Protein AF-A0A7J9CRN5-F1 (afdb_monomer_lite)

Foldseek 3Di:
DCPPVVVVVVVVVVVVVVVVPPPPPPPDPPPPVNVVVVQVVQWDPDDVPDDDDPDIDGWDWDPPDPPDIDTDD

Secondary structure (DSSP, 8-state):
--HHHHHHHHHHHHHHHHHTT----------HHHHHHHHHHTEE---TTPPP-SS-EE-EEEEEETTEEEEE-

pLDDT: mean 81.39, std 11.98, range [50.16, 92.5]

Radius of gyration: 25.52 Å; chains: 1; bounding box: 41×40×69 Å

Sequence (73 aa):
MASNAVVCVGYFVLVLLSVSSEGSRHDGELSHGDILQRQEADRVVELPGQPAVDFKQYAGYVTVNASLVLLVF

Structure (mmCIF, N/CA/C/O backbone):
data_AF-A0A7J9CRN5-F1
#
_entry.id   AF-A0A7J9CRN5-F1
#
loop_
_atom_site.group_PDB
_atom_site.id
_atom_site.type_symbol
_atom_site.label_atom_id
_atom_site.label_alt_id
_atom_site.label_comp_id
_atom_site.label_asym_id
_atom_site.label_entity_id
_atom_site.label_seq_id
_atom_site.pdbx_PDB_ins_code
_atom_site.Cartn_x
_atom_site.Cartn_y
_atom_site.Cartn_z
_atom_site.occupancy
_atom_site.B_iso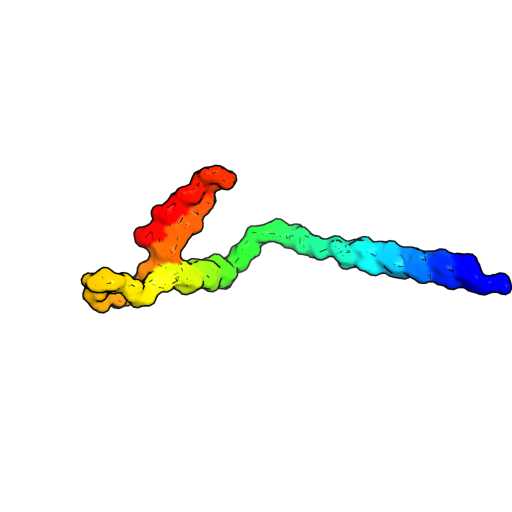_or_equiv
_atom_site.auth_seq_id
_atom_site.auth_comp_id
_atom_site.auth_asy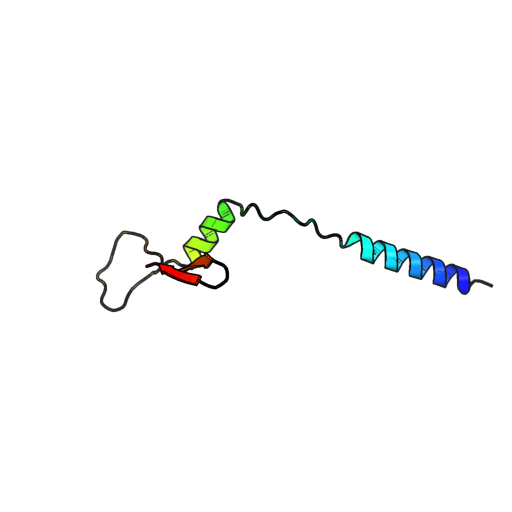m_id
_atom_site.auth_atom_id
_atom_site.pdbx_PDB_model_num
ATOM 1 N N . MET A 1 1 ? 21.620 -28.049 -49.826 1.00 54.72 1 MET A N 1
ATOM 2 C CA . MET A 1 1 ? 22.507 -26.987 -49.296 1.00 54.72 1 MET A CA 1
ATOM 3 C C . MET A 1 1 ? 21.672 -25.777 -48.857 1.00 54.72 1 MET A C 1
ATOM 5 O O . MET A 1 1 ? 21.794 -24.710 -49.430 1.00 54.72 1 MET A O 1
ATOM 9 N N . ALA A 1 2 ? 20.777 -25.946 -47.876 1.00 57.25 2 ALA A N 1
ATOM 10 C CA . ALA A 1 2 ? 19.925 -24.863 -47.348 1.00 57.25 2 ALA A CA 1
ATOM 11 C C . ALA A 1 2 ? 19.955 -24.783 -45.807 1.00 57.25 2 ALA A C 1
ATOM 13 O O . ALA A 1 2 ? 19.410 -23.859 -45.217 1.00 57.25 2 ALA A O 1
ATOM 14 N N . SER A 1 3 ? 20.625 -25.741 -45.152 1.00 72.44 3 SER A N 1
ATOM 15 C CA . SER A 1 3 ? 20.543 -25.928 -43.701 1.00 72.44 3 SER A CA 1
ATOM 16 C C . SER A 1 3 ? 21.224 -24.801 -42.926 1.00 72.44 3 SER A C 1
ATOM 18 O O . SER A 1 3 ? 20.649 -24.264 -41.991 1.00 72.44 3 SER A O 1
ATOM 20 N N . ASN A 1 4 ? 22.423 -24.386 -43.340 1.00 77.50 4 ASN A N 1
ATOM 21 C CA . ASN A 1 4 ? 23.225 -23.450 -42.547 1.00 77.50 4 ASN A CA 1
ATOM 22 C C . ASN A 1 4 ? 22.695 -22.013 -42.642 1.00 77.50 4 ASN A C 1
ATOM 24 O O . ASN A 1 4 ? 22.682 -21.301 -41.646 1.00 77.50 4 ASN A O 1
ATOM 28 N N . ALA A 1 5 ? 22.194 -21.605 -43.814 1.00 79.25 5 ALA A N 1
ATOM 29 C CA . ALA A 1 5 ? 21.617 -20.275 -44.005 1.00 79.25 5 ALA A CA 1
ATOM 30 C C . ALA A 1 5 ? 20.325 -20.092 -43.193 1.00 79.25 5 ALA A C 1
ATOM 32 O O . ALA A 1 5 ? 20.162 -19.072 -42.534 1.00 79.25 5 ALA A O 1
ATOM 33 N N . VAL A 1 6 ? 19.441 -21.097 -43.176 1.00 83.50 6 VAL A N 1
ATOM 34 C CA . VAL A 1 6 ? 18.194 -21.054 -42.392 1.00 83.50 6 VAL A CA 1
ATOM 35 C C . VAL A 1 6 ? 18.486 -21.025 -40.890 1.00 83.50 6 VAL A C 1
ATOM 37 O O . VAL A 1 6 ? 17.861 -20.256 -40.163 1.00 83.50 6 VAL A O 1
ATOM 40 N N . VAL A 1 7 ? 19.480 -21.796 -40.433 1.00 82.81 7 VAL A N 1
ATOM 41 C CA . VAL A 1 7 ? 19.930 -21.780 -39.030 1.00 82.81 7 VAL A CA 1
ATOM 42 C C . VAL A 1 7 ? 20.505 -20.411 -38.648 1.00 82.81 7 VAL A C 1
ATOM 44 O O . VAL A 1 7 ? 20.145 -19.875 -37.602 1.00 82.81 7 VAL A O 1
ATOM 47 N N . CYS A 1 8 ? 21.335 -19.801 -39.501 1.00 82.38 8 CYS A N 1
ATOM 48 C CA . CYS A 1 8 ? 21.891 -18.469 -39.248 1.00 82.38 8 CYS A CA 1
ATOM 49 C C . CYS A 1 8 ? 20.813 -17.381 -39.206 1.00 82.38 8 CYS A C 1
ATOM 51 O O . CYS A 1 8 ? 20.835 -16.541 -38.310 1.00 82.38 8 CYS A O 1
ATOM 53 N N . VAL A 1 9 ? 19.860 -17.403 -40.141 1.00 86.00 9 VAL A N 1
ATOM 54 C CA . VAL A 1 9 ? 18.766 -16.422 -40.177 1.00 86.00 9 VAL A CA 1
ATOM 55 C C . VAL A 1 9 ? 17.873 -16.570 -38.944 1.00 86.00 9 VAL A C 1
ATOM 57 O O . VAL A 1 9 ? 17.556 -15.571 -38.306 1.00 86.00 9 VAL A O 1
ATOM 60 N N . GLY A 1 10 ? 17.533 -17.800 -38.546 1.00 87.38 10 GLY A N 1
ATOM 61 C CA . GLY A 1 10 ? 16.754 -18.051 -37.330 1.00 87.38 10 GLY A CA 1
ATOM 62 C C . GLY A 1 10 ? 17.462 -17.579 -36.057 1.00 87.38 10 GLY A C 1
ATOM 63 O O . GLY A 1 10 ? 16.842 -16.932 -35.214 1.00 87.38 10 GLY A O 1
ATOM 64 N N . TYR A 1 11 ? 18.769 -17.832 -35.942 1.00 86.19 11 TYR A N 1
ATOM 65 C CA . TYR A 1 11 ? 19.575 -17.348 -34.818 1.00 86.19 11 TYR A CA 1
ATOM 66 C C . TYR A 1 11 ? 19.627 -15.815 -34.771 1.00 86.19 11 TYR A C 1
ATOM 68 O O . TYR A 1 11 ? 19.466 -15.221 -33.708 1.00 86.19 11 TYR A O 1
ATOM 76 N N . PHE A 1 12 ? 19.778 -15.166 -35.925 1.00 85.44 12 PHE A N 1
ATOM 77 C CA . PHE A 1 12 ? 19.799 -13.709 -36.018 1.00 85.44 12 PHE A CA 1
ATOM 78 C C . PHE A 1 12 ? 18.461 -13.088 -35.589 1.00 85.44 12 PHE A C 1
ATOM 80 O O . PHE A 1 12 ? 18.446 -12.147 -34.801 1.00 85.44 12 PHE A O 1
ATOM 87 N N . VAL A 1 13 ? 17.331 -13.661 -36.020 1.00 85.44 13 VAL A N 1
ATOM 88 C CA . VAL A 1 13 ? 15.990 -13.226 -35.589 1.00 85.44 13 VAL A CA 1
ATOM 89 C C . VAL A 1 13 ? 15.801 -13.399 -34.077 1.00 85.44 13 VAL A C 1
ATOM 91 O O . VAL A 1 13 ? 15.283 -12.496 -33.425 1.00 85.44 13 VAL A O 1
ATOM 94 N N . LEU A 1 14 ? 16.268 -14.509 -33.498 1.00 80.25 14 LEU A N 1
ATOM 95 C CA . LEU A 1 14 ? 16.207 -14.751 -32.051 1.00 80.25 14 LEU A CA 1
ATOM 96 C C . LEU A 1 14 ? 16.998 -13.695 -31.253 1.00 80.25 14 LEU A C 1
ATOM 98 O O . LEU A 1 14 ? 16.531 -13.203 -30.223 1.00 80.25 14 LEU A O 1
ATOM 102 N N . VAL A 1 15 ? 18.181 -13.319 -31.747 1.00 82.81 15 VAL A N 1
ATOM 103 C CA . VAL A 1 15 ? 19.024 -12.280 -31.138 1.00 82.81 15 VAL A CA 1
ATOM 104 C C . VAL A 1 15 ? 18.354 -10.907 -31.231 1.00 82.81 15 VAL A C 1
ATOM 106 O O . VAL A 1 15 ? 18.305 -10.190 -30.233 1.00 82.81 15 VAL A O 1
ATOM 109 N N . LEU A 1 16 ? 17.767 -10.560 -32.381 1.00 77.06 16 LEU A N 1
ATOM 110 C CA . LEU A 1 16 ? 17.051 -9.289 -32.557 1.00 77.06 16 LEU A CA 1
ATOM 111 C C . LEU A 1 16 ? 15.820 -9.173 -31.643 1.00 77.06 16 LEU A C 1
ATOM 113 O O . LEU A 1 16 ? 15.576 -8.110 -31.069 1.00 77.06 16 LEU A O 1
ATOM 117 N N . LEU A 1 17 ? 15.072 -10.264 -31.453 1.00 74.06 17 LEU A N 1
ATOM 118 C CA . LEU A 1 17 ? 13.955 -10.303 -30.503 1.00 74.06 17 LEU A CA 1
ATOM 119 C C . LEU A 1 17 ? 14.427 -10.139 -29.052 1.00 74.06 17 LEU A C 1
ATOM 121 O O . LEU A 1 17 ? 13.749 -9.488 -28.263 1.00 74.06 17 LEU A O 1
ATOM 125 N N . SER A 1 18 ? 15.602 -10.676 -28.713 1.00 73.12 18 SER A N 1
ATOM 126 C CA . SER A 1 18 ? 16.181 -10.544 -27.368 1.00 73.12 18 SER A CA 1
ATOM 127 C C . SER A 1 18 ? 16.644 -9.111 -27.078 1.00 73.12 18 SER A C 1
ATOM 129 O O . SER A 1 18 ? 16.461 -8.624 -25.967 1.00 73.12 18 SER A O 1
ATOM 131 N N . VAL A 1 19 ? 17.187 -8.413 -28.083 1.00 67.44 19 VAL A N 1
ATOM 132 C CA . VAL A 1 19 ? 17.601 -6.998 -27.985 1.00 67.44 19 VAL A CA 1
ATOM 133 C C . VAL A 1 19 ? 16.402 -6.049 -27.938 1.00 67.44 19 VAL A C 1
ATOM 135 O O . VAL A 1 19 ? 16.446 -5.024 -27.275 1.00 67.44 19 VAL A O 1
ATOM 138 N N . SER A 1 20 ? 15.283 -6.402 -28.571 1.00 63.25 20 SER A N 1
ATOM 139 C CA . SER A 1 20 ? 14.072 -5.563 -28.547 1.00 63.25 20 SER A CA 1
ATOM 140 C C . SER A 1 20 ? 13.386 -5.528 -27.170 1.00 63.25 20 SER A C 1
ATOM 142 O O . SER A 1 20 ? 12.506 -4.703 -26.939 1.00 63.25 20 SER A O 1
ATOM 144 N N . SER A 1 21 ? 13.806 -6.395 -26.242 1.00 59.38 21 SER A N 1
ATOM 145 C CA . SER A 1 21 ? 13.397 -6.398 -24.834 1.00 59.38 21 SER A CA 1
ATOM 146 C C . SER A 1 21 ? 14.251 -5.451 -23.977 1.00 59.38 21 SER A C 1
ATOM 148 O O . SER A 1 21 ? 14.448 -5.680 -22.781 1.00 59.38 21 SER A O 1
ATOM 150 N N . GLU A 1 22 ? 14.750 -4.354 -24.535 1.00 60.53 22 GL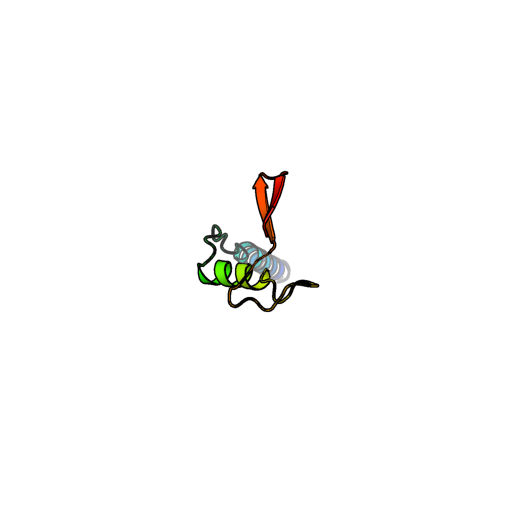U A N 1
ATOM 151 C CA . GLU A 1 22 ? 15.173 -3.215 -23.725 1.00 60.53 22 GLU A CA 1
ATOM 152 C C . GLU A 1 22 ? 13.917 -2.454 -23.303 1.00 60.53 22 GLU A C 1
ATOM 154 O O . GLU A 1 22 ? 13.558 -1.401 -23.827 1.00 60.53 22 GLU A O 1
ATOM 159 N N . GLY A 1 23 ? 13.196 -3.071 -22.360 1.00 55.34 23 GLY A N 1
ATOM 160 C CA . GLY A 1 23 ? 12.099 -2.448 -21.647 1.00 55.34 23 GLY A CA 1
ATOM 161 C C . GLY A 1 23 ? 12.579 -1.101 -21.139 1.00 55.34 23 GLY A C 1
ATOM 162 O O . GLY A 1 23 ? 13.526 -1.036 -20.354 1.00 55.34 23 GLY A O 1
ATOM 163 N N . SER A 1 24 ? 11.940 -0.051 -21.655 1.00 55.50 24 SER A N 1
ATOM 164 C CA . SER A 1 24 ? 12.119 1.338 -21.263 1.00 55.50 24 SER A CA 1
ATOM 165 C C . SER A 1 24 ? 12.290 1.402 -19.752 1.00 55.50 24 SER A C 1
ATOM 167 O O . SER A 1 24 ? 11.320 1.266 -19.004 1.00 55.50 24 SER A O 1
ATOM 169 N N . ARG A 1 25 ? 13.531 1.587 -19.295 1.00 53.53 25 ARG A N 1
ATOM 170 C CA . ARG A 1 25 ? 13.827 1.934 -17.908 1.00 53.53 25 ARG A CA 1
ATOM 171 C C . ARG A 1 25 ? 13.369 3.377 -17.748 1.00 53.53 25 ARG A C 1
ATOM 173 O O . ARG A 1 25 ? 14.167 4.300 -17.836 1.00 53.53 25 ARG A O 1
ATOM 180 N N . HIS A 1 26 ? 12.054 3.563 -17.648 1.00 50.16 26 HIS A N 1
ATOM 181 C CA . HIS A 1 26 ? 11.487 4.800 -17.150 1.00 50.16 26 HIS A CA 1
ATOM 182 C C . HIS A 1 26 ? 11.972 4.900 -15.709 1.00 50.16 26 HIS A C 1
ATOM 184 O O . HIS A 1 26 ? 11.518 4.153 -14.840 1.00 50.16 26 HIS A O 1
ATOM 190 N N . ASP A 1 27 ? 12.964 5.761 -15.496 1.00 53.72 27 ASP A N 1
ATOM 191 C CA . ASP A 1 27 ? 13.250 6.339 -14.191 1.00 53.72 27 ASP A CA 1
ATOM 192 C C . ASP A 1 27 ? 11.903 6.741 -13.581 1.00 53.72 27 ASP A C 1
ATOM 194 O O . ASP A 1 27 ? 11.119 7.463 -14.199 1.00 53.72 27 ASP A O 1
ATOM 198 N N . GLY A 1 28 ? 11.577 6.111 -12.454 1.00 59.78 28 GLY A N 1
ATOM 199 C CA . GLY A 1 28 ? 10.231 6.044 -11.903 1.00 59.78 28 GLY A CA 1
ATOM 200 C C . GLY A 1 28 ? 9.759 7.375 -11.339 1.00 59.78 28 GLY A C 1
ATOM 201 O O . GLY A 1 28 ? 9.681 7.536 -10.122 1.00 59.78 28 GLY A O 1
ATOM 202 N N . GLU A 1 29 ? 9.387 8.307 -12.209 1.00 65.25 29 GLU A N 1
ATOM 203 C CA . GLU A 1 29 ? 8.497 9.396 -11.841 1.00 65.25 29 GLU A CA 1
ATOM 204 C C . GLU A 1 29 ? 7.112 8.776 -11.623 1.00 65.25 29 GLU A C 1
ATOM 206 O O . GLU A 1 29 ? 6.349 8.540 -12.560 1.00 65.25 29 GLU A O 1
ATOM 211 N N . LEU A 1 30 ? 6.831 8.388 -10.375 1.00 70.31 30 LEU A N 1
ATOM 212 C CA . LEU A 1 30 ? 5.505 7.932 -9.975 1.00 70.31 30 LEU A CA 1
ATOM 213 C C . LEU A 1 30 ? 4.506 9.014 -10.369 1.00 70.31 30 LEU A C 1
ATOM 215 O O . LEU A 1 30 ? 4.580 10.139 -9.867 1.00 70.31 30 LEU A O 1
ATOM 219 N N . SER A 1 31 ? 3.574 8.674 -11.260 1.00 84.44 31 SER A N 1
ATOM 220 C CA . SER A 1 31 ? 2.518 9.602 -11.633 1.00 84.44 31 SER A CA 1
ATOM 221 C C . SER A 1 31 ? 1.760 10.006 -10.375 1.00 84.44 31 SER A C 1
ATOM 223 O O . SER A 1 31 ? 1.535 9.191 -9.476 1.00 84.44 31 SER A O 1
ATOM 225 N N . HIS A 1 32 ? 1.319 11.261 -10.310 1.00 81.19 32 HIS A N 1
ATOM 226 C CA . HIS A 1 32 ? 0.513 11.747 -9.192 1.00 81.19 32 HIS A CA 1
ATOM 227 C C . HIS A 1 32 ? -0.697 10.831 -8.920 1.00 81.19 32 HIS A C 1
ATOM 229 O O . HIS A 1 32 ? -1.047 10.590 -7.768 1.00 81.19 32 HIS A O 1
ATOM 235 N N . GLY A 1 33 ? -1.280 10.243 -9.972 1.00 86.50 33 GLY A N 1
ATOM 236 C CA . GLY A 1 33 ? -2.358 9.259 -9.845 1.00 86.50 33 GLY A CA 1
ATOM 237 C C . GLY A 1 33 ? -1.943 7.964 -9.138 1.00 86.50 33 GLY A C 1
ATOM 238 O O . GLY A 1 33 ? -2.711 7.444 -8.330 1.00 86.50 33 GLY A O 1
ATOM 239 N N . ASP A 1 34 ? -0.724 7.477 -9.373 1.00 86.81 34 ASP A N 1
ATOM 240 C CA . ASP A 1 34 ? -0.205 6.262 -8.734 1.00 86.81 34 ASP A CA 1
ATOM 241 C C . ASP A 1 34 ? 0.063 6.486 -7.241 1.00 86.81 34 ASP A C 1
ATOM 243 O O . ASP A 1 34 ? -0.175 5.594 -6.426 1.00 86.81 34 ASP A O 1
ATOM 247 N N . ILE A 1 35 ? 0.519 7.687 -6.862 1.00 85.88 35 ILE A N 1
ATOM 248 C CA . ILE A 1 35 ? 0.705 8.057 -5.451 1.00 85.88 35 ILE A CA 1
ATOM 249 C C . ILE A 1 35 ? -0.639 8.073 -4.721 1.00 85.88 35 ILE A C 1
ATOM 251 O O . ILE A 1 35 ? -0.755 7.480 -3.649 1.00 85.88 35 ILE A O 1
ATOM 255 N N . LEU A 1 36 ? -1.666 8.690 -5.313 1.00 88.69 36 LEU A N 1
ATOM 256 C CA . LEU A 1 36 ? -2.999 8.742 -4.708 1.00 88.69 36 LEU A CA 1
ATOM 257 C C . LEU A 1 36 ? -3.624 7.350 -4.561 1.00 88.69 36 LEU A C 1
ATOM 259 O O . LEU A 1 36 ? -4.252 7.074 -3.542 1.00 88.69 36 LEU A O 1
ATOM 263 N N . GLN A 1 37 ? -3.428 6.457 -5.536 1.00 90.75 37 GLN A N 1
ATOM 264 C CA . GLN A 1 37 ? -3.901 5.074 -5.425 1.00 90.75 37 GLN A CA 1
ATOM 265 C C . GLN A 1 37 ? -3.201 4.309 -4.302 1.00 90.75 37 GLN A C 1
ATOM 267 O O . GLN A 1 37 ? -3.864 3.604 -3.543 1.00 90.75 37 GLN A O 1
ATOM 272 N N . ARG A 1 38 ? -1.877 4.457 -4.175 1.00 88.50 38 ARG A N 1
ATOM 273 C CA . ARG A 1 38 ? -1.113 3.824 -3.090 1.00 88.50 38 ARG A CA 1
ATOM 274 C C . ARG A 1 38 ? -1.549 4.341 -1.726 1.00 88.50 38 ARG A C 1
ATOM 276 O O . ARG A 1 38 ? -1.749 3.546 -0.821 1.00 88.50 38 ARG A O 1
ATOM 283 N N . GLN A 1 39 ? -1.772 5.646 -1.602 1.00 89.31 39 GLN A N 1
ATOM 284 C CA . GLN A 1 39 ? -2.274 6.233 -0.366 1.00 89.31 39 GLN A CA 1
ATOM 285 C C . GLN A 1 39 ? -3.684 5.730 -0.031 1.00 89.31 39 GLN A C 1
ATOM 287 O O . GLN A 1 39 ? -3.946 5.383 1.112 1.00 89.31 39 GLN A O 1
ATOM 292 N N . GLU A 1 40 ? -4.592 5.649 -1.006 1.00 91.38 40 GLU A N 1
ATOM 293 C CA . GLU A 1 40 ? -5.947 5.138 -0.763 1.00 91.38 40 GLU A CA 1
ATOM 294 C C . GLU A 1 40 ? -5.958 3.661 -0.348 1.00 91.38 40 GLU A C 1
ATOM 296 O O . GLU A 1 40 ? -6.826 3.256 0.423 1.00 91.38 40 GLU A O 1
ATOM 301 N N . ALA A 1 41 ? -4.972 2.872 -0.783 1.00 90.50 41 ALA A N 1
ATOM 302 C CA . ALA A 1 41 ? -4.804 1.495 -0.322 1.00 90.50 41 ALA A CA 1
ATOM 303 C C . ALA A 1 41 ? -4.442 1.401 1.174 1.00 90.50 41 ALA A C 1
ATOM 305 O O . ALA A 1 41 ? -4.855 0.448 1.831 1.00 90.50 41 ALA A O 1
ATOM 306 N N . ASP A 1 42 ? -3.755 2.407 1.721 1.00 92.44 42 ASP A N 1
ATOM 307 C CA . ASP A 1 42 ? -3.387 2.495 3.142 1.00 92.44 42 ASP A CA 1
ATOM 308 C C . ASP A 1 42 ? -4.497 3.135 4.005 1.00 92.44 42 ASP A C 1
ATOM 310 O O . ASP A 1 42 ? -4.291 3.460 5.179 1.00 92.44 42 ASP A O 1
ATOM 314 N N . ARG A 1 43 ? -5.691 3.370 3.441 1.00 91.88 43 ARG A N 1
ATOM 315 C CA . ARG A 1 43 ? -6.793 4.035 4.146 1.00 91.88 43 ARG A CA 1
ATOM 316 C C . ARG A 1 43 ? -7.370 3.155 5.250 1.00 91.88 43 ARG A C 1
ATOM 318 O O . ARG A 1 43 ? -7.848 2.048 5.011 1.00 91.88 43 ARG A O 1
ATOM 325 N N . VAL A 1 44 ? -7.459 3.716 6.451 1.00 91.25 44 VAL A N 1
ATOM 326 C CA . VAL A 1 44 ? -8.119 3.082 7.592 1.00 91.25 44 VAL A CA 1
ATOM 327 C C . VAL A 1 44 ? -9.603 3.437 7.578 1.00 91.25 44 VAL A C 1
ATOM 329 O O . VAL A 1 44 ? -9.992 4.591 7.756 1.00 91.25 44 VAL A O 1
ATOM 332 N N . VAL A 1 45 ? -10.447 2.433 7.342 1.00 89.00 45 VAL A N 1
ATOM 333 C CA . VAL A 1 45 ? -11.908 2.602 7.247 1.00 89.00 45 VAL A CA 1
ATOM 334 C C . VAL A 1 45 ? -12.553 2.699 8.628 1.00 89.00 45 VAL A C 1
ATOM 336 O O . VAL A 1 45 ? -13.418 3.543 8.841 1.00 89.00 45 VAL A O 1
ATOM 339 N N . GLU A 1 46 ? -12.110 1.870 9.566 1.00 87.19 46 GLU A N 1
ATOM 340 C CA . GLU A 1 46 ? -12.618 1.821 10.933 1.00 87.19 46 GLU A CA 1
ATOM 341 C C . GLU A 1 46 ? -11.530 1.297 11.872 1.00 87.19 46 GLU A C 1
ATOM 343 O O . GLU A 1 46 ? -10.689 0.490 11.469 1.00 87.19 46 GLU A O 1
ATOM 348 N N . LEU A 1 47 ? -11.545 1.753 13.125 1.00 88.44 47 LEU A N 1
ATOM 349 C CA . LEU A 1 47 ? -10.708 1.196 14.183 1.00 88.44 47 LEU A CA 1
ATOM 350 C C . LEU A 1 47 ? -11.587 0.628 15.302 1.00 88.44 47 LEU A C 1
ATOM 352 O O . LEU A 1 47 ? -12.611 1.229 15.647 1.00 88.44 47 LEU A O 1
ATOM 356 N N . PRO A 1 48 ? -11.192 -0.501 15.917 1.00 90.38 48 PRO A N 1
ATOM 357 C CA . PRO A 1 48 ? -11.936 -1.079 17.028 1.00 90.38 48 PRO A CA 1
ATOM 358 C C . PRO A 1 48 ? -12.093 -0.071 18.172 1.00 90.38 48 PRO A C 1
ATOM 360 O O . PRO A 1 48 ? -11.108 0.433 18.707 1.00 90.38 48 PRO A O 1
ATOM 363 N N . GLY A 1 49 ? -13.337 0.221 18.559 1.00 89.75 49 GLY A N 1
ATOM 364 C CA . GLY A 1 49 ? -13.640 1.155 19.648 1.00 89.75 49 GLY A CA 1
ATOM 365 C C . GLY A 1 49 ? -13.517 2.641 19.290 1.00 89.75 49 GLY A C 1
ATOM 366 O O . GLY A 1 49 ? -13.693 3.480 20.174 1.00 89.75 49 GLY A O 1
ATOM 367 N N . GLN A 1 50 ? -13.254 2.986 18.026 1.00 88.25 50 GLN A N 1
ATOM 368 C CA . GLN A 1 50 ? -13.248 4.374 17.570 1.00 88.25 50 GLN A CA 1
ATOM 369 C C . GLN A 1 50 ? -14.683 4.825 17.232 1.00 88.25 50 GLN A C 1
ATOM 371 O O . GLN A 1 50 ? -15.385 4.129 16.496 1.00 88.25 50 GLN A O 1
ATOM 376 N N . PRO A 1 51 ? -15.152 5.973 17.756 1.00 89.50 51 PRO A N 1
ATOM 377 C CA . PRO A 1 51 ? -16.405 6.576 17.307 1.00 89.50 51 PRO A CA 1
ATOM 378 C C . PRO A 1 51 ? -16.299 7.004 15.835 1.00 89.50 51 PRO A C 1
ATOM 380 O O . PRO A 1 51 ? -15.199 7.203 15.327 1.00 89.50 51 PRO A O 1
ATOM 383 N N . ALA A 1 52 ? -17.434 7.161 15.148 1.00 86.81 52 ALA A N 1
ATOM 384 C CA . ALA A 1 52 ? -17.437 7.572 13.744 1.00 86.81 52 ALA A CA 1
ATOM 385 C C . ALA A 1 52 ? -16.695 8.909 13.561 1.00 86.81 52 ALA A C 1
ATOM 387 O O . ALA A 1 52 ? -16.986 9.888 14.252 1.00 86.81 52 ALA A O 1
ATOM 388 N N . VAL A 1 53 ? -15.732 8.925 12.638 1.00 86.88 53 VAL A N 1
ATOM 389 C CA . VAL A 1 53 ? -14.936 10.104 12.284 1.00 86.88 53 VAL A CA 1
ATOM 390 C C . VAL A 1 53 ? -15.221 10.510 10.842 1.00 86.88 53 VAL A C 1
ATOM 392 O O . VAL A 1 53 ? -15.286 9.667 9.951 1.00 86.88 53 VAL A O 1
ATOM 395 N N . ASP A 1 54 ? -15.361 11.814 10.606 1.00 90.00 54 ASP A N 1
ATOM 396 C CA . ASP A 1 54 ? -15.692 12.358 9.279 1.00 90.00 54 ASP A CA 1
ATOM 397 C C . ASP A 1 54 ? -14.458 12.599 8.391 1.00 90.00 54 ASP A C 1
ATOM 399 O O . ASP A 1 54 ? -14.576 13.020 7.239 1.00 90.00 54 ASP A O 1
ATOM 403 N N . PHE A 1 55 ? -13.253 12.348 8.911 1.00 91.00 55 PHE A N 1
ATOM 404 C CA . PHE A 1 55 ? -12.001 12.527 8.180 1.00 91.00 55 PHE A CA 1
ATOM 405 C C . PHE A 1 55 ? -11.401 11.189 7.742 1.00 91.00 55 PHE A C 1
ATOM 407 O O . PHE A 1 55 ? -11.628 10.139 8.340 1.00 91.00 55 PHE A O 1
ATOM 414 N N . LYS A 1 56 ? -10.605 11.229 6.670 1.00 91.00 56 LYS A N 1
ATOM 415 C CA . LYS A 1 56 ? -9.855 10.063 6.200 1.00 91.00 56 LYS A CA 1
ATOM 416 C C . LYS A 1 56 ? -8.568 9.927 7.008 1.00 91.00 56 LYS A C 1
ATOM 418 O O . LYS A 1 56 ? -7.804 10.881 7.110 1.00 91.00 56 LYS A O 1
ATOM 423 N N . GLN A 1 57 ? -8.337 8.736 7.532 1.00 92.19 57 GLN A N 1
ATOM 424 C CA . GLN A 1 57 ? -7.115 8.338 8.224 1.00 92.19 57 GLN A CA 1
ATOM 425 C C . GLN A 1 57 ? -6.409 7.262 7.399 1.00 92.19 57 GLN A C 1
ATOM 427 O O . GLN A 1 57 ? -7.059 6.503 6.677 1.00 92.19 57 GLN A O 1
ATOM 432 N N . TYR A 1 58 ? -5.085 7.226 7.478 1.00 92.50 58 TYR A N 1
ATOM 433 C CA . TYR A 1 58 ? -4.230 6.357 6.677 1.00 92.50 58 TYR A CA 1
ATOM 434 C C . TYR A 1 58 ? -3.150 5.780 7.587 1.00 92.50 58 TYR A C 1
ATOM 436 O O . TYR A 1 58 ? -2.582 6.525 8.380 1.00 92.50 58 TYR A O 1
ATOM 444 N N . ALA A 1 59 ? -2.867 4.485 7.480 1.00 91.69 59 ALA A N 1
ATOM 445 C CA . ALA A 1 59 ? -1.842 3.829 8.281 1.00 91.69 59 ALA A CA 1
ATOM 446 C C . ALA A 1 59 ? -0.947 2.981 7.384 1.00 91.69 59 ALA A C 1
ATOM 448 O O . ALA A 1 59 ? -1.425 2.135 6.633 1.00 91.69 59 ALA A O 1
ATOM 449 N N . GLY A 1 60 ? 0.360 3.201 7.480 1.00 89.75 60 GLY A N 1
ATOM 450 C CA . GLY A 1 60 ? 1.318 2.576 6.582 1.00 89.75 60 GLY A CA 1
ATOM 451 C C . GLY A 1 60 ? 2.754 2.695 7.066 1.00 89.75 60 GLY A C 1
ATOM 452 O O . GLY A 1 60 ? 3.046 3.133 8.183 1.00 89.75 60 GLY A O 1
ATOM 453 N N . TYR A 1 61 ? 3.668 2.280 6.199 1.00 91.75 61 TYR A N 1
ATOM 454 C CA . TYR A 1 61 ? 5.094 2.255 6.476 1.00 91.75 61 TYR A CA 1
ATOM 455 C C . TYR A 1 61 ? 5.837 3.180 5.522 1.00 91.75 61 TYR A C 1
ATOM 457 O O . TYR A 1 61 ? 5.689 3.085 4.306 1.00 91.75 61 TYR A O 1
ATOM 465 N N . VAL A 1 62 ? 6.690 4.039 6.072 1.00 89.25 62 VAL A N 1
ATOM 466 C CA . VAL A 1 62 ? 7.566 4.915 5.295 1.00 89.25 62 VAL A CA 1
ATOM 467 C C . VAL A 1 62 ? 8.996 4.418 5.420 1.00 89.25 62 VAL A C 1
ATOM 469 O O . VAL A 1 62 ? 9.594 4.436 6.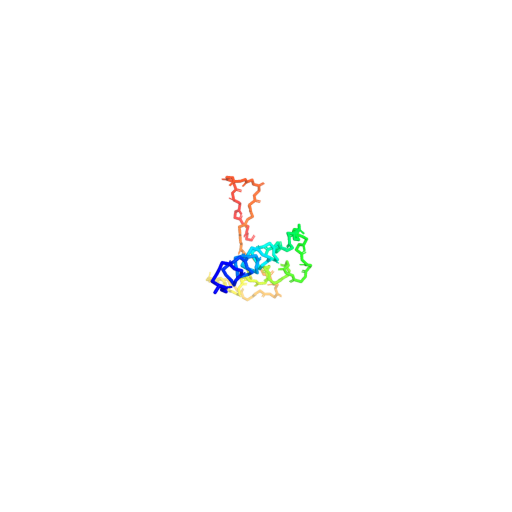498 1.00 89.25 62 VAL A O 1
ATOM 472 N N . THR A 1 63 ? 9.566 3.977 4.305 1.00 91.75 63 THR A N 1
ATOM 473 C CA . THR A 1 63 ? 10.989 3.648 4.222 1.00 91.75 63 THR A CA 1
ATOM 474 C C . THR A 1 63 ? 11.795 4.944 4.167 1.00 91.75 63 THR A C 1
ATOM 476 O O . THR A 1 63 ? 11.773 5.652 3.165 1.00 91.75 63 THR A O 1
ATOM 479 N N . VAL A 1 64 ? 12.503 5.268 5.251 1.00 88.44 64 VAL A N 1
ATOM 480 C CA . VAL A 1 64 ? 13.341 6.481 5.351 1.00 88.44 64 VAL A CA 1
ATOM 481 C C . VAL A 1 64 ? 14.763 6.195 4.870 1.00 88.44 64 VAL A C 1
ATOM 483 O O . VAL A 1 64 ? 15.430 7.045 4.286 1.00 88.44 64 VAL A O 1
ATOM 486 N N . ASN A 1 65 ? 15.236 4.974 5.110 1.00 89.81 65 ASN A N 1
ATOM 487 C CA . ASN A 1 65 ? 16.508 4.476 4.610 1.00 89.81 65 ASN A CA 1
ATOM 488 C C . ASN A 1 65 ? 16.382 2.978 4.294 1.00 89.81 65 ASN 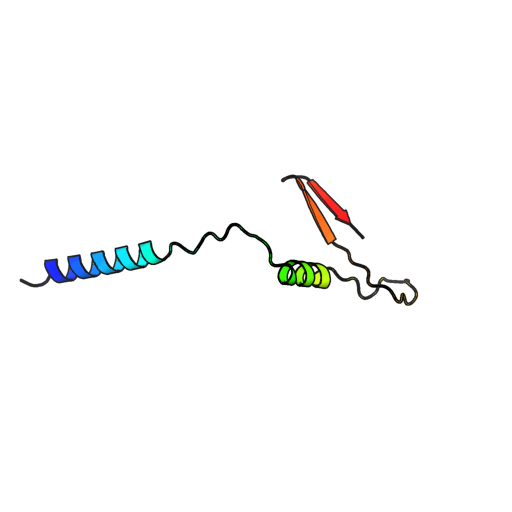A C 1
ATOM 490 O O . ASN A 1 65 ? 15.416 2.345 4.710 1.00 89.81 65 ASN A O 1
ATOM 494 N N . ALA A 1 66 ? 17.367 2.399 3.604 1.00 85.81 66 ALA A N 1
ATOM 495 C CA . ALA A 1 66 ? 17.359 1.001 3.165 1.00 85.81 66 ALA A CA 1
ATOM 496 C C . ALA A 1 66 ? 17.045 -0.006 4.287 1.00 85.81 66 ALA A C 1
ATOM 498 O O . ALA A 1 66 ? 16.440 -1.041 4.026 1.00 85.81 66 ALA A O 1
ATOM 499 N N . SER A 1 67 ? 17.421 0.314 5.528 1.00 89.06 67 SER A N 1
ATOM 500 C CA . SER A 1 67 ? 17.219 -0.565 6.686 1.00 89.06 67 SER A CA 1
ATOM 501 C C . SER A 1 67 ? 16.227 -0.022 7.717 1.00 89.06 67 SER A C 1
ATOM 503 O O . SER A 1 67 ? 15.990 -0.687 8.723 1.00 89.06 67 SER A O 1
ATOM 505 N N . LEU A 1 68 ? 15.681 1.184 7.518 1.00 88.44 68 LEU A N 1
ATOM 506 C CA . LEU A 1 68 ? 14.814 1.836 8.499 1.00 88.44 68 LEU A CA 1
ATOM 507 C C . LEU A 1 68 ? 13.446 2.149 7.903 1.00 88.44 68 LEU A C 1
ATOM 509 O O . LEU A 1 68 ? 13.313 2.923 6.952 1.00 88.44 68 LEU A O 1
ATOM 513 N N . VAL A 1 69 ? 12.434 1.566 8.534 1.00 87.94 69 VAL A N 1
ATOM 514 C CA . VAL A 1 69 ? 11.027 1.711 8.185 1.00 87.94 69 VAL A CA 1
ATOM 515 C C . VAL A 1 69 ? 10.298 2.308 9.384 1.00 87.94 69 VAL A C 1
ATOM 517 O O . VAL A 1 69 ? 10.393 1.781 10.492 1.00 87.94 69 VAL A O 1
ATOM 520 N N . LEU A 1 70 ? 9.595 3.417 9.165 1.00 89.31 70 LEU A N 1
ATOM 521 C CA . LEU A 1 70 ? 8.811 4.115 10.178 1.00 89.31 70 LEU A CA 1
ATOM 522 C C . LEU A 1 70 ? 7.327 3.797 9.998 1.00 89.31 70 LEU A C 1
ATOM 524 O O . LEU A 1 70 ? 6.806 3.887 8.891 1.00 89.31 70 LEU A O 1
ATOM 528 N N . LEU A 1 71 ? 6.654 3.453 11.091 1.00 87.06 71 LEU A N 1
ATOM 529 C CA . LEU A 1 71 ? 5.208 3.272 11.116 1.00 87.06 71 LEU A CA 1
ATOM 530 C C . LEU A 1 71 ? 4.538 4.6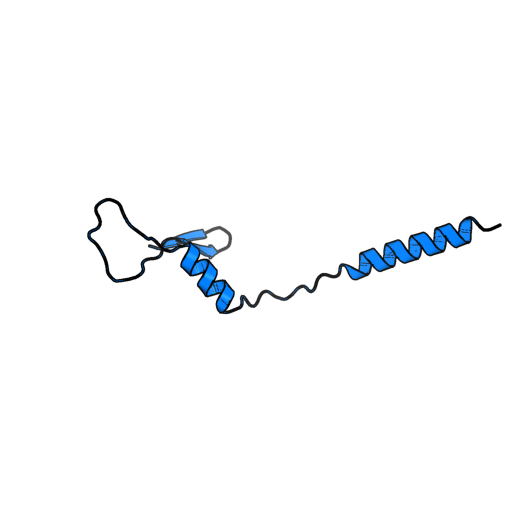42 11.286 1.00 87.06 71 LEU A C 1
ATOM 532 O O . LEU A 1 71 ? 4.892 5.390 12.198 1.00 87.06 71 LEU A O 1
ATOM 536 N N . VAL A 1 72 ? 3.596 4.962 10.401 1.00 84.12 72 VAL A N 1
ATOM 537 C CA . VAL A 1 72 ? 2.809 6.203 10.416 1.00 84.12 72 VAL A CA 1
ATOM 538 C C . VAL A 1 72 ? 1.327 5.833 10.528 1.00 84.12 72 VAL A C 1
ATOM 540 O O . VAL A 1 72 ? 0.876 4.943 9.808 1.00 84.12 72 VAL A O 1
ATOM 543 N N . PHE A 1 73 ? 0.598 6.482 11.439 1.00 83.31 73 PHE A N 1
ATOM 544 C CA . PHE A 1 73 ? -0.850 6.357 11.659 1.00 83.31 73 PHE A CA 1
ATOM 545 C C . PHE A 1 73 ? -1.479 7.731 11.896 1.00 83.31 73 PHE A C 1
ATOM 547 O O . PHE A 1 73 ? -0.745 8.630 12.376 1.00 83.31 73 PHE A O 1
#

Organism: Gossypium gossypioides (NCBI:txid34282)